Protein AF-A0A2A9NI41-F1 (afdb_monomer_lite)

Foldseek 3Di:
DVVCQVCVVVLVVVVVVDAALFDPSLLVLLVCLPPPNVLVVCPDPVNLCVLVSNLVRLLPDDPPPVPDDLVSLLSSLSSSLSSCVSNNPVSDDPVSLVSSLVSLVSQLVVCPPPRPSSVVSSCSSNVCSVPPD

Radius of gyration: 14.12 Å; chains: 1; bounding box: 33×28×36 Å

Organism: NCBI:txid703135

Structure (mmCIF, N/CA/C/O backbone):
data_AF-A0A2A9NI41-F1
#
_entry.id   AF-A0A2A9NI41-F1
#
loop_
_atom_site.group_PDB
_atom_site.id
_atom_site.type_symbol
_atom_site.label_atom_id
_atom_site.label_alt_id
_atom_site.label_comp_id
_atom_site.label_asym_id
_atom_site.label_entity_id
_atom_site.label_seq_id
_atom_site.pdbx_PDB_ins_code
_atom_site.Cartn_x
_atom_site.Cartn_y
_atom_site.Cartn_z
_atom_site.occupancy
_atom_site.B_iso_or_equiv
_atom_site.auth_seq_id
_atom_site.auth_comp_id
_atom_site.auth_asym_id
_atom_site.auth_atom_id
_atom_site.pdbx_PDB_model_num
ATOM 1 N N . SER A 1 1 ? -13.517 -10.320 13.365 1.00 59.16 1 SER A N 1
ATOM 2 C CA . SER A 1 1 ? -13.112 -11.131 14.530 1.00 59.16 1 SER A CA 1
ATOM 3 C C . SER A 1 1 ? -12.851 -10.211 15.715 1.00 59.16 1 SER A C 1
ATOM 5 O O . SER A 1 1 ? -12.444 -9.072 15.514 1.00 59.16 1 SER A O 1
ATOM 7 N N . GLU A 1 2 ? -13.087 -10.678 16.939 1.00 70.62 2 GLU A N 1
ATOM 8 C CA . GLU A 1 2 ? -12.806 -9.932 18.181 1.00 70.62 2 GLU A CA 1
ATOM 9 C C . GLU A 1 2 ? -11.317 -9.554 18.315 1.00 70.62 2 GLU A C 1
ATOM 11 O O . GLU A 1 2 ? -10.972 -8.484 18.808 1.00 70.62 2 GLU A O 1
ATOM 16 N N . PHE A 1 3 ? -10.434 -10.388 17.755 1.00 70.88 3 PHE A N 1
ATOM 17 C CA . PHE A 1 3 ? -8.999 -10.132 17.644 1.00 70.88 3 PHE A CA 1
ATOM 18 C C . PHE A 1 3 ? -8.684 -8.832 16.886 1.00 70.88 3 PHE A C 1
ATOM 20 O O . PHE A 1 3 ? -7.957 -7.986 17.398 1.00 70.88 3 PHE A O 1
ATOM 27 N N . ALA A 1 4 ? -9.277 -8.620 15.704 1.00 71.94 4 ALA A N 1
ATOM 28 C CA . ALA A 1 4 ? -9.065 -7.386 14.946 1.00 71.94 4 ALA A CA 1
ATOM 29 C C . ALA A 1 4 ? -9.511 -6.160 15.757 1.00 71.94 4 ALA A C 1
ATOM 31 O O . ALA A 1 4 ? -8.777 -5.187 15.846 1.00 71.94 4 ALA A O 1
ATOM 32 N N . ALA A 1 5 ? -10.65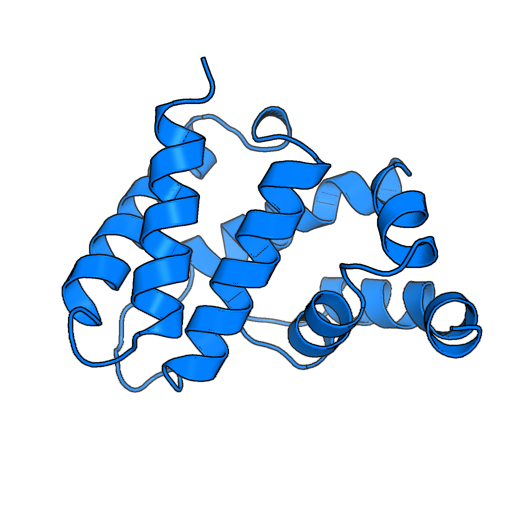9 -6.230 16.435 1.00 74.38 5 ALA A N 1
ATOM 33 C CA . ALA A 1 5 ? -11.145 -5.127 17.265 1.00 74.38 5 ALA A CA 1
ATOM 34 C C . ALA A 1 5 ? -10.200 -4.789 18.433 1.00 74.38 5 ALA A C 1
ATOM 36 O O . ALA A 1 5 ? -9.985 -3.616 18.730 1.00 74.38 5 ALA A O 1
ATOM 37 N N . LYS A 1 6 ? -9.620 -5.809 19.080 1.00 85.31 6 LYS A N 1
ATOM 38 C CA . LYS A 1 6 ? -8.746 -5.641 20.249 1.00 85.31 6 LYS A CA 1
ATOM 39 C C . LYS A 1 6 ? -7.360 -5.100 19.893 1.00 85.31 6 LYS A C 1
ATOM 41 O O . LYS A 1 6 ? -6.824 -4.279 20.633 1.00 85.31 6 LYS A O 1
ATOM 46 N N . TYR A 1 7 ? -6.784 -5.564 18.786 1.00 88.19 7 TYR A N 1
ATOM 47 C CA . TYR A 1 7 ? -5.387 -5.283 18.435 1.00 88.19 7 TYR A CA 1
ATOM 48 C C . TYR A 1 7 ? -5.220 -4.201 17.361 1.00 88.19 7 TYR A C 1
ATOM 50 O O . TYR A 1 7 ? -4.114 -3.693 17.196 1.00 88.19 7 TYR A O 1
ATOM 58 N N . LEU A 1 8 ? -6.288 -3.791 16.664 1.00 89.75 8 LEU A N 1
ATOM 59 C CA . LEU A 1 8 ? -6.205 -2.788 15.595 1.00 89.75 8 LEU A CA 1
ATOM 60 C C . LEU A 1 8 ? -5.555 -1.462 16.032 1.00 89.75 8 LEU A C 1
ATOM 62 O O . LEU A 1 8 ? -4.668 -1.009 15.315 1.00 89.75 8 LEU A O 1
ATOM 66 N N . PRO A 1 9 ? -5.879 -0.855 17.194 1.00 89.12 9 PRO A N 1
ATOM 67 C CA . PRO A 1 9 ? -5.223 0.391 17.603 1.00 89.12 9 PRO A CA 1
ATOM 68 C C . PRO A 1 9 ? -3.706 0.241 17.788 1.00 89.12 9 PRO A C 1
ATOM 70 O O . PRO A 1 9 ? -2.930 1.095 17.366 1.00 89.12 9 PRO A O 1
ATOM 73 N N . GLN A 1 10 ? -3.273 -0.872 18.386 1.00 91.56 10 GLN A N 1
ATOM 74 C CA . GLN A 1 10 ? -1.854 -1.175 18.604 1.00 91.56 10 GLN A CA 1
ATOM 75 C C . GLN A 1 10 ? -1.144 -1.422 17.274 1.00 91.56 10 GLN A C 1
ATOM 77 O O . GLN A 1 10 ? -0.031 -0.943 17.064 1.00 91.56 10 GLN A O 1
ATOM 82 N N . LEU A 1 11 ? -1.818 -2.124 16.366 1.00 92.19 11 LEU A N 1
ATOM 83 C CA . LEU A 1 11 ? -1.308 -2.427 15.042 1.00 92.19 11 LEU A CA 1
ATOM 84 C C . LEU A 1 11 ? -1.162 -1.170 14.179 1.00 92.19 11 LEU A C 1
ATOM 86 O O . LEU A 1 11 ? -0.156 -1.016 13.493 1.00 92.19 11 LEU A O 1
ATOM 90 N N . VAL A 1 12 ? -2.121 -0.246 14.247 1.00 93.00 12 VAL A N 1
ATOM 91 C CA . VAL A 1 12 ? -2.025 1.045 13.556 1.00 93.00 12 VAL A CA 1
ATOM 92 C C . VAL A 1 12 ? -0.889 1.883 14.133 1.00 93.00 12 VAL A C 1
ATOM 94 O O . VAL A 1 12 ? -0.082 2.412 13.374 1.00 93.00 12 VAL A O 1
ATOM 97 N N . ASN A 1 13 ? -0.745 1.942 15.459 1.00 93.12 13 ASN A N 1
ATOM 98 C CA . ASN A 1 13 ? 0.394 2.623 16.075 1.00 93.12 13 ASN A CA 1
ATOM 99 C C . ASN A 1 13 ? 1.735 2.024 15.616 1.00 93.12 13 ASN A C 1
ATOM 101 O O . ASN A 1 13 ? 2.656 2.752 15.253 1.00 93.12 13 ASN A O 1
ATOM 105 N N . GLN A 1 14 ? 1.829 0.694 15.550 1.00 94.38 14 GLN A N 1
ATOM 106 C CA . GLN A 1 14 ? 3.008 0.016 15.015 1.00 94.38 14 GLN A CA 1
ATOM 107 C C . GLN A 1 14 ? 3.226 0.336 13.531 1.00 94.38 14 GLN A C 1
ATOM 109 O O . GLN A 1 14 ? 4.361 0.513 13.093 1.00 94.38 14 GLN A O 1
ATOM 114 N N . PHE A 1 15 ? 2.158 0.449 12.744 1.00 95.19 15 PHE A N 1
ATOM 115 C CA . PHE A 1 15 ? 2.257 0.865 11.351 1.00 95.19 15 PHE A CA 1
ATOM 116 C C . PHE A 1 15 ? 2.780 2.297 11.219 1.00 95.19 15 PHE A C 1
ATOM 118 O O . PHE A 1 15 ? 3.605 2.538 10.341 1.00 95.19 15 PHE A O 1
ATOM 125 N N . HIS A 1 16 ? 2.381 3.231 12.087 1.00 94.06 16 HIS A N 1
ATOM 126 C CA . HIS A 1 16 ? 2.912 4.599 12.095 1.00 94.06 16 HIS A CA 1
ATOM 127 C C . HIS A 1 16 ? 4.418 4.645 12.361 1.00 94.06 16 HIS A C 1
ATOM 129 O O . HIS A 1 16 ? 5.120 5.419 11.716 1.00 94.06 16 HIS A O 1
ATOM 135 N N . THR A 1 17 ? 4.919 3.799 13.261 1.00 94.00 17 THR A N 1
ATOM 136 C CA . THR A 1 17 ? 6.338 3.777 13.647 1.00 94.00 17 THR A CA 1
ATOM 137 C C . THR A 1 17 ? 7.208 2.863 12.785 1.00 94.00 17 THR A C 1
ATOM 139 O O . THR A 1 17 ? 8.428 2.910 12.897 1.00 94.00 17 THR A O 1
ATOM 142 N N . SER A 1 18 ? 6.607 2.038 11.923 1.00 94.06 18 SER A N 1
ATOM 143 C CA . SER A 1 18 ? 7.343 1.156 11.010 1.00 94.06 18 SER A CA 1
ATOM 144 C C . SER A 1 18 ? 8.007 1.930 9.864 1.00 94.06 18 SER A C 1
ATOM 146 O O . SER A 1 18 ? 7.588 3.026 9.496 1.00 94.06 18 SER A O 1
ATOM 148 N N . GLU A 1 19 ? 9.018 1.335 9.240 1.00 91.25 19 GLU A N 1
ATOM 149 C CA . GLU A 1 19 ? 9.675 1.890 8.054 1.00 91.25 19 GLU A CA 1
ATOM 150 C C . GLU A 1 19 ? 9.371 1.060 6.806 1.00 91.25 19 GLU A C 1
ATOM 152 O O . GLU A 1 19 ? 8.993 -0.109 6.890 1.00 91.25 19 GLU A O 1
ATOM 157 N N . GLY A 1 20 ? 9.544 1.684 5.639 1.00 91.50 20 GLY A N 1
ATOM 158 C CA . GLY A 1 20 ? 9.402 1.029 4.342 1.00 91.50 20 GLY A CA 1
ATOM 159 C C . GLY A 1 20 ? 7.960 0.668 3.949 1.00 91.50 20 GLY A C 1
ATOM 160 O O . GLY A 1 20 ? 7.054 0.616 4.787 1.00 91.50 20 GLY A O 1
ATOM 161 N N . PRO A 1 21 ? 7.720 0.424 2.648 1.00 92.50 21 PRO A N 1
ATOM 162 C CA . PRO A 1 21 ? 6.392 0.071 2.139 1.00 92.50 21 PRO A CA 1
ATOM 163 C C . PRO A 1 21 ? 5.957 -1.339 2.555 1.00 92.50 21 PRO A C 1
ATOM 165 O O . PRO A 1 21 ? 4.761 -1.620 2.621 1.00 92.50 21 PRO A O 1
ATOM 168 N N . VAL A 1 22 ? 6.925 -2.208 2.851 1.00 93.69 22 VAL A N 1
ATOM 169 C CA . VAL A 1 22 ? 6.734 -3.587 3.296 1.00 93.69 22 VAL A CA 1
ATOM 170 C C . VAL A 1 22 ? 7.177 -3.686 4.749 1.00 93.69 22 VAL A C 1
ATOM 172 O O . VAL A 1 22 ? 8.356 -3.538 5.053 1.00 93.69 22 VAL A O 1
ATOM 175 N N . ASN A 1 23 ? 6.231 -3.938 5.650 1.00 93.75 23 ASN A N 1
ATOM 176 C CA . ASN A 1 23 ? 6.505 -4.176 7.064 1.00 93.75 23 ASN A CA 1
ATOM 177 C C . ASN A 1 23 ? 5.412 -5.057 7.684 1.00 93.75 23 ASN A C 1
ATOM 179 O O . ASN A 1 23 ? 4.309 -5.176 7.150 1.00 93.75 23 ASN A O 1
ATOM 183 N N . THR A 1 24 ? 5.703 -5.660 8.837 1.00 93.31 24 THR A N 1
ATOM 184 C CA . THR A 1 24 ? 4.789 -6.597 9.509 1.00 93.31 24 THR A CA 1
ATOM 185 C C . THR A 1 24 ? 3.433 -5.974 9.832 1.00 93.31 24 THR A C 1
ATOM 187 O O . THR A 1 24 ? 2.403 -6.634 9.689 1.00 93.31 24 THR A O 1
ATOM 190 N N . ALA A 1 25 ? 3.413 -4.705 10.249 1.00 94.38 25 ALA A N 1
ATOM 191 C CA . ALA A 1 25 ? 2.170 -4.031 10.596 1.00 94.38 25 ALA A CA 1
ATOM 192 C C . ALA A 1 25 ? 1.279 -3.837 9.362 1.00 94.38 25 ALA A C 1
ATOM 194 O O . ALA A 1 25 ? 0.091 -4.141 9.413 1.00 94.38 25 ALA A O 1
ATOM 195 N N . MET A 1 26 ? 1.871 -3.429 8.236 1.00 95.12 26 MET A N 1
ATOM 196 C CA . MET A 1 26 ? 1.212 -3.344 6.933 1.00 95.12 26 MET A CA 1
ATOM 197 C C . MET A 1 26 ? 0.602 -4.689 6.534 1.00 95.12 26 MET A C 1
ATOM 199 O O . MET A 1 26 ? -0.588 -4.749 6.237 1.00 95.12 26 MET A O 1
ATOM 203 N N . THR A 1 27 ? 1.374 -5.778 6.597 1.00 93.50 27 THR A N 1
ATOM 204 C CA . THR A 1 27 ? 0.897 -7.117 6.214 1.00 93.50 27 THR A CA 1
ATOM 205 C C . THR A 1 27 ? -0.309 -7.549 7.045 1.00 93.50 27 THR A C 1
ATOM 207 O O . THR A 1 27 ? -1.298 -8.050 6.511 1.00 93.50 27 THR A O 1
ATOM 210 N N . LEU A 1 28 ? -0.259 -7.327 8.359 1.00 93.31 28 LEU A N 1
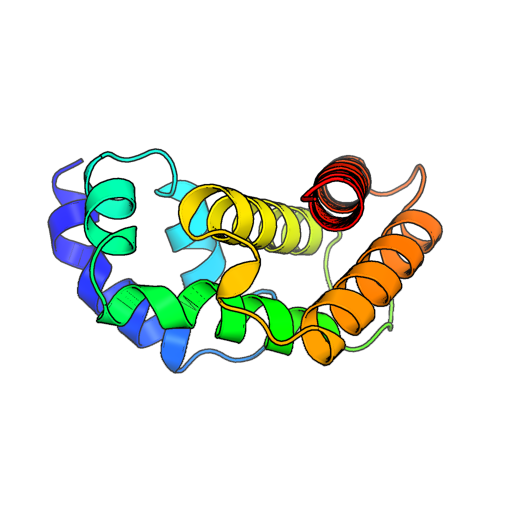ATOM 211 C CA . LEU A 1 28 ? -1.367 -7.662 9.250 1.00 93.31 28 LEU A CA 1
ATOM 212 C C . LEU A 1 28 ? -2.590 -6.768 9.014 1.00 93.31 28 LEU A C 1
ATOM 214 O O . LEU A 1 28 ? -3.705 -7.283 9.041 1.00 93.31 28 LEU A O 1
ATOM 218 N N . LEU A 1 29 ? -2.402 -5.469 8.752 1.00 94.31 29 LEU A N 1
ATOM 219 C CA . LEU A 1 29 ? -3.498 -4.557 8.401 1.00 94.31 29 LEU A CA 1
ATOM 220 C C . LEU A 1 29 ? -4.151 -4.965 7.078 1.00 94.31 29 LEU A C 1
ATOM 222 O O . LEU A 1 29 ? -5.376 -4.983 6.985 1.00 94.31 29 LEU A O 1
ATOM 226 N N . ASN A 1 30 ? -3.353 -5.360 6.085 1.00 94.56 30 ASN A N 1
ATOM 227 C CA . ASN A 1 30 ? -3.850 -5.857 4.807 1.00 94.56 30 ASN A CA 1
ATOM 228 C C . ASN A 1 30 ? -4.712 -7.116 4.985 1.00 94.56 30 ASN A C 1
ATOM 230 O O . ASN A 1 30 ? -5.802 -7.200 4.421 1.00 94.56 30 ASN A O 1
ATOM 234 N N . ASN A 1 31 ? -4.284 -8.048 5.842 1.00 92.31 31 ASN A N 1
ATOM 235 C CA . ASN A 1 31 ? -5.017 -9.287 6.127 1.00 92.31 31 ASN A CA 1
ATOM 236 C C . ASN A 1 31 ? -6.360 -9.079 6.837 1.00 92.31 31 ASN A C 1
ATOM 238 O O . ASN A 1 31 ? -7.203 -9.968 6.796 1.00 92.31 31 ASN A O 1
ATOM 242 N N . ILE A 1 32 ? -6.551 -7.949 7.520 1.00 92.25 32 ILE A N 1
ATOM 243 C CA . ILE A 1 32 ? -7.813 -7.622 8.201 1.00 92.25 32 ILE A CA 1
ATOM 244 C C . ILE A 1 32 ? -8.600 -6.528 7.476 1.00 92.25 32 ILE A C 1
ATOM 246 O O . ILE A 1 32 ? -9.572 -6.007 8.035 1.00 92.25 32 ILE A O 1
ATOM 250 N N . SER A 1 33 ? -8.175 -6.156 6.266 1.00 91.69 33 SER A N 1
ATOM 251 C CA . SER A 1 33 ? -8.706 -4.995 5.550 1.00 91.69 33 SER A CA 1
ATOM 252 C C . SER A 1 33 ? -10.160 -5.159 5.092 1.00 91.69 33 SER A C 1
ATOM 254 O O . SER A 1 33 ? -10.874 -4.174 4.911 1.00 91.69 33 SER A O 1
ATOM 256 N N . ASP A 1 34 ? -10.630 -6.399 4.994 1.00 89.94 34 ASP A N 1
ATOM 257 C CA . ASP A 1 34 ? -12.006 -6.787 4.680 1.00 89.94 34 ASP A CA 1
ATOM 258 C C . ASP A 1 34 ? -12.923 -6.843 5.917 1.00 89.94 34 ASP A C 1
ATOM 260 O O . ASP A 1 34 ? -14.143 -6.990 5.806 1.00 89.94 34 ASP A O 1
ATOM 264 N N . THR A 1 35 ? -12.364 -6.715 7.123 1.00 91.31 35 THR A N 1
ATOM 265 C CA . THR A 1 35 ? -13.147 -6.822 8.353 1.00 91.31 35 THR A CA 1
ATOM 266 C C . THR A 1 35 ? -13.955 -5.554 8.613 1.00 91.31 35 THR A C 1
ATOM 268 O O . THR A 1 35 ? -13.482 -4.426 8.463 1.00 91.31 35 THR A O 1
ATOM 271 N N . SER A 1 36 ? -15.168 -5.717 9.149 1.00 89.88 36 SER A N 1
ATOM 272 C CA . SER A 1 36 ? -16.031 -4.588 9.522 1.00 89.88 36 SER A CA 1
ATOM 273 C C . SER A 1 36 ? -15.377 -3.609 10.505 1.00 89.88 36 SER A C 1
ATOM 275 O O . SER A 1 36 ? -15.742 -2.439 10.537 1.00 89.88 36 SER A O 1
ATOM 277 N N . TYR A 1 37 ? -14.438 -4.075 11.335 1.00 88.75 37 TYR A N 1
ATOM 278 C CA . TYR A 1 37 ? -13.723 -3.224 12.287 1.00 88.75 37 TYR A CA 1
ATOM 279 C C . TYR A 1 37 ? -12.709 -2.320 11.597 1.00 88.75 37 TYR A C 1
ATOM 281 O O . TYR A 1 37 ? -12.688 -1.127 11.884 1.00 88.75 37 TYR A O 1
ATOM 289 N N . PHE A 1 38 ? -11.929 -2.860 10.662 1.00 91.06 38 PHE A N 1
ATOM 290 C CA . PHE A 1 38 ? -10.999 -2.059 9.875 1.00 91.06 38 PHE A CA 1
ATOM 291 C C . PHE A 1 38 ? -11.742 -1.028 9.016 1.00 91.06 38 PHE A C 1
ATOM 293 O O . PHE A 1 38 ? -11.410 0.154 9.051 1.00 91.06 38 PHE A O 1
ATOM 300 N N . LEU A 1 39 ? -12.831 -1.438 8.353 1.00 91.12 39 LEU A N 1
ATOM 301 C CA . LEU A 1 39 ? -13.676 -0.528 7.571 1.00 91.12 39 LEU A CA 1
ATOM 302 C C . LEU A 1 39 ? -14.279 0.602 8.419 1.00 91.12 39 LEU A C 1
ATOM 304 O O . LEU A 1 39 ? -14.378 1.737 7.960 1.00 91.12 39 LEU A O 1
ATOM 308 N N . ARG A 1 40 ? -14.689 0.310 9.660 1.00 90.31 40 ARG A N 1
ATOM 309 C CA . ARG A 1 40 ? -15.164 1.339 10.600 1.00 90.31 40 ARG A CA 1
ATOM 310 C C . ARG A 1 40 ? -14.035 2.264 11.036 1.00 90.31 40 ARG A C 1
ATOM 312 O O . ARG A 1 40 ? -14.251 3.468 11.089 1.00 90.31 40 ARG A O 1
ATOM 319 N N . TYR A 1 41 ? -12.858 1.713 11.326 1.00 90.31 41 TYR A N 1
ATOM 320 C CA . TYR A 1 41 ? -11.692 2.492 11.731 1.00 90.31 41 TYR A CA 1
ATOM 321 C C . TYR A 1 41 ? -11.244 3.464 10.637 1.00 90.31 41 TYR A C 1
ATOM 323 O O . TYR A 1 41 ? -10.996 4.623 10.939 1.00 90.31 41 TYR A O 1
ATOM 331 N N . LEU A 1 42 ? -11.227 3.046 9.367 1.00 90.19 42 LEU A N 1
ATOM 332 C CA . LEU A 1 42 ? -10.817 3.907 8.248 1.00 90.19 42 LEU A CA 1
ATOM 333 C C . LEU A 1 42 ? -11.688 5.151 8.040 1.00 90.19 42 LEU A C 1
ATOM 335 O O . LEU A 1 42 ? -11.249 6.091 7.381 1.00 90.19 42 LEU A O 1
ATOM 339 N N . ARG A 1 43 ? -12.902 5.164 8.600 1.00 87.56 43 ARG A N 1
ATOM 340 C CA . ARG A 1 43 ? -13.806 6.323 8.583 1.00 87.56 43 ARG A CA 1
ATOM 341 C C . ARG A 1 43 ? -13.508 7.329 9.693 1.00 87.56 43 ARG A C 1
ATOM 343 O O . ARG A 1 43 ? -14.111 8.398 9.706 1.00 87.56 43 ARG A O 1
ATOM 350 N N . LEU A 1 44 ? -12.639 6.980 10.638 1.00 88.38 44 LEU A N 1
ATOM 351 C CA . LEU A 1 44 ? -12.227 7.879 11.704 1.00 88.38 44 LEU A CA 1
ATOM 352 C C . LEU A 1 44 ? -11.148 8.848 11.189 1.00 88.38 44 LEU A C 1
ATOM 354 O O . LEU A 1 44 ? -10.322 8.449 10.361 1.00 88.38 44 LEU A O 1
ATOM 358 N N . PRO A 1 45 ? -11.117 10.105 11.670 1.00 84.31 45 PRO A N 1
ATOM 359 C CA . PRO A 1 45 ? -10.137 11.099 11.231 1.00 84.31 45 PRO A CA 1
ATOM 360 C C . PRO A 1 45 ? -8.682 10.643 11.387 1.00 84.31 45 PRO A C 1
ATOM 362 O O . PRO A 1 45 ? -7.849 10.910 10.524 1.00 84.31 45 PRO A O 1
ATOM 365 N N . GLU A 1 46 ? -8.371 9.901 12.450 1.00 81.94 46 GLU A N 1
ATOM 366 C CA . GLU A 1 46 ? -7.015 9.425 12.743 1.00 81.94 46 GLU A CA 1
ATOM 367 C C . GLU A 1 46 ? -6.500 8.476 11.653 1.00 81.94 46 GLU A C 1
ATOM 369 O O . GLU A 1 46 ? -5.306 8.444 11.345 1.00 81.94 46 GLU A O 1
ATOM 374 N N . ALA A 1 47 ? -7.413 7.740 11.019 1.00 85.94 47 ALA A N 1
ATOM 375 C CA . ALA A 1 47 ? -7.084 6.772 9.993 1.00 85.94 47 ALA A CA 1
ATOM 376 C C . ALA A 1 47 ? -6.813 7.411 8.625 1.00 85.94 47 ALA A C 1
ATOM 378 O O . ALA A 1 47 ? -6.184 6.767 7.787 1.00 85.94 47 ALA A O 1
ATOM 379 N N . GLN A 1 48 ? -7.235 8.659 8.375 1.00 81.88 48 GLN A N 1
ATOM 380 C CA . GLN A 1 48 ? -7.055 9.344 7.078 1.00 81.88 48 GLN A CA 1
ATOM 381 C C . GLN A 1 48 ? -5.582 9.518 6.686 1.00 81.88 48 GLN A C 1
ATOM 383 O O . GLN A 1 48 ? -5.247 9.703 5.520 1.00 81.88 48 GLN A O 1
ATOM 388 N N . THR A 1 49 ? -4.675 9.419 7.656 1.00 87.69 49 THR A N 1
ATOM 389 C CA . THR A 1 49 ? -3.233 9.519 7.420 1.00 87.69 49 THR A CA 1
ATOM 390 C C . THR A 1 49 ? -2.617 8.232 6.862 1.00 87.69 49 THR A C 1
ATOM 392 O O . THR A 1 49 ? -1.509 8.278 6.325 1.00 87.69 49 THR A O 1
ATOM 395 N N . LEU A 1 50 ? -3.310 7.089 6.943 1.00 92.31 50 LEU A N 1
ATOM 396 C CA . LEU A 1 50 ? -2.758 5.787 6.556 1.00 92.31 50 LEU A CA 1
ATOM 397 C C . LEU A 1 50 ? -2.422 5.708 5.066 1.00 92.31 50 LEU A C 1
ATOM 399 O O . LEU A 1 50 ? -1.328 5.248 4.723 1.00 92.31 50 LEU A O 1
ATOM 403 N N . VAL A 1 51 ? -3.316 6.188 4.192 1.00 93.00 51 VAL A N 1
ATOM 404 C CA . VAL A 1 51 ? -3.071 6.224 2.741 1.00 93.00 51 VAL A CA 1
ATOM 405 C C . VAL A 1 51 ? -1.833 7.054 2.409 1.00 93.00 51 VAL A C 1
ATOM 407 O O . VAL A 1 51 ? -0.966 6.585 1.677 1.00 93.00 51 VAL A O 1
ATOM 410 N N . ASN A 1 52 ? -1.674 8.221 3.038 1.00 91.12 52 ASN A N 1
ATOM 411 C CA . ASN A 1 52 ? -0.535 9.110 2.803 1.00 91.12 52 ASN A CA 1
ATOM 412 C C . ASN A 1 52 ? 0.784 8.489 3.257 1.00 91.12 52 ASN A C 1
ATOM 414 O O . ASN A 1 52 ? 1.794 8.576 2.558 1.00 91.12 52 ASN A O 1
ATOM 418 N N . IL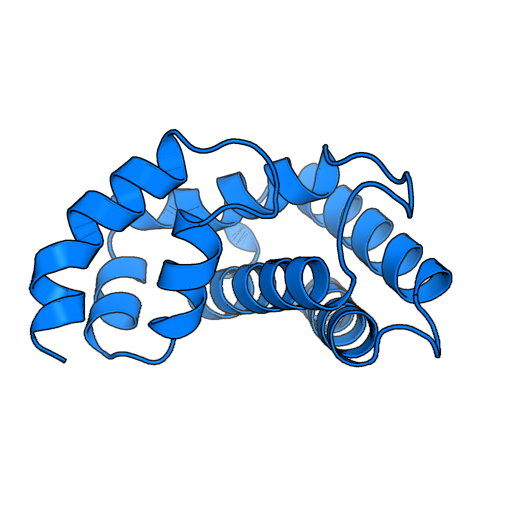E A 1 53 ? 0.778 7.825 4.414 1.00 93.56 53 ILE A N 1
ATOM 419 C CA . ILE A 1 53 ? 1.956 7.132 4.940 1.00 93.56 53 ILE A CA 1
ATOM 420 C C . ILE A 1 53 ? 2.374 6.005 3.992 1.00 93.56 53 ILE A C 1
ATOM 422 O O . ILE A 1 53 ? 3.549 5.920 3.624 1.00 93.56 53 ILE A O 1
ATOM 426 N N . GLN A 1 54 ? 1.431 5.158 3.571 1.00 95.00 54 GLN A N 1
ATOM 427 C CA . GLN A 1 54 ? 1.734 4.035 2.684 1.00 95.00 54 GLN A CA 1
ATOM 428 C C . GLN A 1 54 ? 2.153 4.504 1.284 1.00 95.00 54 GLN A C 1
ATOM 430 O O . GLN A 1 54 ? 3.127 3.981 0.735 1.00 95.00 54 GLN A O 1
ATOM 435 N N . ALA A 1 55 ? 1.479 5.513 0.726 1.00 94.25 55 ALA A N 1
ATOM 436 C CA . ALA A 1 55 ? 1.821 6.106 -0.564 1.00 94.25 55 ALA A CA 1
ATOM 437 C C . ALA A 1 55 ? 3.239 6.684 -0.541 1.00 94.25 55 ALA A C 1
ATOM 439 O O . ALA A 1 55 ? 4.070 6.324 -1.374 1.00 94.25 55 ALA A O 1
ATOM 440 N N . ARG A 1 56 ? 3.564 7.497 0.472 1.00 93.00 56 ARG A N 1
ATOM 441 C CA . ARG A 1 56 ? 4.893 8.102 0.618 1.00 93.00 56 ARG A CA 1
ATOM 442 C C . ARG A 1 56 ? 5.988 7.052 0.781 1.00 93.00 56 ARG A C 1
ATOM 444 O O . ARG A 1 56 ? 7.021 7.149 0.128 1.00 93.00 56 ARG A O 1
ATOM 451 N N . ARG A 1 57 ? 5.766 6.027 1.611 1.00 93.94 57 ARG A N 1
ATOM 452 C CA . ARG A 1 57 ? 6.706 4.900 1.766 1.00 93.94 57 ARG A CA 1
ATOM 453 C C . ARG A 1 57 ? 6.935 4.156 0.453 1.00 93.94 57 ARG A C 1
ATOM 455 O O . ARG A 1 57 ? 8.057 3.738 0.191 1.00 93.94 57 ARG A O 1
ATOM 462 N N . THR A 1 58 ? 5.891 4.016 -0.358 1.00 93.69 58 THR A N 1
ATOM 463 C CA . THR A 1 58 ? 5.958 3.367 -1.674 1.00 93.69 58 THR A CA 1
ATOM 464 C C . THR A 1 58 ? 6.726 4.217 -2.681 1.00 93.69 58 THR A C 1
ATOM 466 O O . THR A 1 58 ? 7.593 3.707 -3.377 1.00 93.69 58 THR A O 1
ATOM 469 N N . VAL A 1 59 ? 6.475 5.525 -2.736 1.00 93.75 59 VAL A N 1
ATOM 470 C CA . VAL A 1 59 ? 7.201 6.436 -3.636 1.00 93.75 59 VAL A CA 1
ATOM 471 C C . VAL A 1 59 ? 8.689 6.499 -3.281 1.00 93.75 59 VAL A C 1
ATOM 473 O O . VAL A 1 59 ? 9.537 6.437 -4.170 1.00 93.75 59 VAL A O 1
ATOM 476 N N . LEU A 1 60 ? 9.009 6.582 -1.985 1.00 91.75 60 LEU A N 1
ATOM 477 C CA . LEU A 1 60 ? 10.383 6.704 -1.487 1.00 91.75 60 LEU A CA 1
ATOM 478 C C . LEU A 1 60 ? 11.162 5.383 -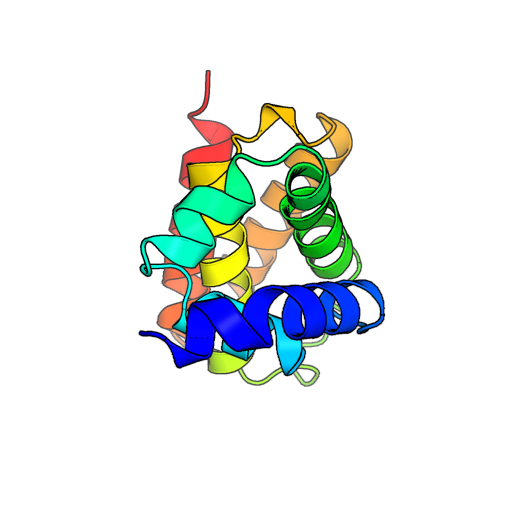1.462 1.00 91.75 60 LEU A C 1
ATOM 480 O O . LEU A 1 60 ? 12.352 5.394 -1.144 1.00 91.75 60 LEU A O 1
ATOM 484 N N . SER A 1 61 ? 10.531 4.243 -1.745 1.00 90.00 61 SER A N 1
ATOM 485 C CA . SER A 1 61 ? 11.237 2.968 -1.708 1.00 90.00 61 SER A CA 1
ATOM 486 C C . SER A 1 61 ? 12.256 2.869 -2.838 1.00 90.00 61 SER A C 1
ATOM 488 O O . SER A 1 61 ? 12.031 3.356 -3.945 1.00 90.00 61 SER A O 1
ATOM 490 N N . SER A 1 62 ? 13.362 2.177 -2.578 1.00 85.38 62 SER A N 1
ATOM 491 C CA . SER A 1 62 ? 14.347 1.858 -3.612 1.00 85.38 62 SER A CA 1
ATOM 492 C C . SER A 1 62 ? 13.700 1.102 -4.778 1.00 85.38 62 SER A C 1
ATOM 494 O O . SER A 1 62 ? 12.822 0.268 -4.562 1.00 85.38 62 SER A O 1
ATOM 496 N N . ASP A 1 63 ? 14.155 1.383 -6.000 1.00 80.19 63 ASP A N 1
ATOM 497 C CA . ASP A 1 63 ? 13.811 0.615 -7.207 1.00 80.19 63 ASP A CA 1
ATOM 498 C C . ASP A 1 63 ? 14.690 -0.630 -7.389 1.00 80.19 63 ASP A C 1
ATOM 500 O O . ASP A 1 63 ? 14.568 -1.350 -8.377 1.00 80.19 63 ASP A O 1
ATOM 504 N N . SER A 1 64 ? 15.594 -0.901 -6.443 1.00 74.38 64 SER A N 1
ATOM 505 C CA . SER A 1 64 ? 16.432 -2.094 -6.492 1.00 74.38 64 SER A CA 1
ATOM 506 C C . SER A 1 64 ? 15.578 -3.355 -6.348 1.00 74.38 64 SER A C 1
ATOM 508 O O . SER A 1 64 ? 14.995 -3.618 -5.294 1.00 74.38 64 SER A O 1
ATOM 510 N N . VAL A 1 65 ? 15.550 -4.145 -7.422 1.00 61.12 65 VAL A N 1
ATOM 511 C CA . VAL A 1 65 ? 14.746 -5.366 -7.584 1.00 61.12 65 VAL A CA 1
ATOM 512 C C . VAL A 1 65 ? 15.058 -6.420 -6.514 1.00 61.12 65 VAL A C 1
ATOM 514 O O . VAL A 1 65 ? 14.177 -7.198 -6.156 1.00 61.12 65 VAL A O 1
ATOM 517 N N . ASP A 1 66 ? 16.266 -6.394 -5.946 1.00 66.38 66 ASP A N 1
ATOM 518 C CA . ASP A 1 66 ? 16.712 -7.315 -4.892 1.00 66.38 66 ASP A CA 1
ATOM 519 C C . ASP A 1 66 ? 16.211 -6.926 -3.491 1.00 66.38 66 ASP A C 1
ATOM 521 O O . ASP A 1 66 ? 16.379 -7.679 -2.532 1.00 66.38 66 ASP A O 1
ATOM 525 N N . SER A 1 67 ? 15.611 -5.741 -3.343 1.00 70.62 67 SER A N 1
ATOM 526 C CA . SER A 1 67 ? 15.241 -5.211 -2.024 1.00 70.62 67 SER A CA 1
ATOM 527 C C . SER A 1 67 ? 13.977 -5.850 -1.451 1.00 70.62 67 SER A C 1
ATOM 529 O O . SER A 1 67 ? 13.772 -5.802 -0.240 1.00 70.62 67 SER A O 1
ATOM 531 N N . PHE A 1 68 ? 13.127 -6.443 -2.296 1.00 73.44 68 PHE A N 1
ATOM 532 C CA . PHE A 1 68 ? 11.834 -6.982 -1.880 1.00 73.44 68 PHE A CA 1
ATOM 533 C C . PHE A 1 68 ? 11.513 -8.296 -2.583 1.00 73.44 68 PHE A C 1
ATOM 535 O O . PHE A 1 68 ? 11.759 -8.466 -3.777 1.00 73.44 68 PHE A O 1
ATOM 542 N N . ARG A 1 69 ? 10.864 -9.208 -1.855 1.00 84.69 69 ARG A N 1
ATOM 543 C CA . ARG A 1 69 ? 10.183 -10.339 -2.486 1.00 84.69 69 ARG A CA 1
ATOM 544 C C . ARG A 1 69 ? 8.953 -9.818 -3.226 1.00 84.69 69 ARG A C 1
ATOM 546 O O . ARG A 1 69 ? 8.224 -8.978 -2.701 1.00 84.69 69 ARG A O 1
ATOM 553 N N . TYR A 1 70 ? 8.706 -10.339 -4.425 1.00 84.50 70 TYR A N 1
ATOM 554 C CA . TYR A 1 70 ? 7.646 -9.833 -5.306 1.00 84.50 70 TYR A CA 1
ATOM 555 C C . TYR A 1 70 ? 6.251 -9.928 -4.670 1.00 84.50 70 TYR A C 1
ATOM 557 O O . TYR A 1 70 ? 5.453 -9.004 -4.811 1.00 84.50 70 TYR A O 1
ATOM 565 N N . ASP A 1 71 ? 5.985 -11.000 -3.920 1.00 86.81 71 ASP A N 1
ATOM 566 C CA . ASP A 1 71 ? 4.711 -11.203 -3.217 1.00 86.81 71 ASP A CA 1
ATOM 567 C C . ASP A 1 71 ? 4.492 -10.159 -2.114 1.00 86.81 71 ASP A C 1
ATOM 569 O O . ASP A 1 71 ? 3.406 -9.592 -1.992 1.00 86.81 71 ASP A O 1
ATOM 573 N N . ASP A 1 72 ? 5.540 -9.837 -1.351 1.00 89.94 72 ASP A N 1
ATOM 574 C CA . ASP A 1 72 ? 5.464 -8.851 -0.269 1.00 89.94 72 ASP A CA 1
ATOM 575 C C . ASP A 1 72 ? 5.179 -7.449 -0.826 1.00 89.94 72 ASP A C 1
ATOM 577 O O . ASP A 1 72 ? 4.375 -6.685 -0.283 1.00 89.94 72 ASP A O 1
ATOM 581 N N . LEU A 1 73 ? 5.801 -7.128 -1.960 1.00 90.81 73 LEU A N 1
ATOM 582 C CA . LEU A 1 73 ? 5.567 -5.884 -2.678 1.00 90.81 73 LEU A CA 1
ATOM 583 C C . LEU A 1 73 ? 4.155 -5.825 -3.265 1.00 90.81 73 LEU A C 1
ATOM 585 O O . LEU A 1 73 ? 3.478 -4.798 -3.180 1.00 90.81 73 LEU A O 1
ATOM 589 N N . GLY A 1 74 ? 3.684 -6.944 -3.818 1.00 92.44 74 GLY A N 1
ATOM 590 C CA . GLY A 1 74 ? 2.323 -7.087 -4.319 1.00 92.44 74 GLY A CA 1
ATOM 591 C C . GLY A 1 74 ? 1.276 -6.910 -3.222 1.00 92.44 74 GLY A C 1
ATOM 592 O O . GLY A 1 74 ? 0.254 -6.260 -3.459 1.00 92.44 74 GLY A O 1
ATOM 593 N N . ALA A 1 75 ? 1.550 -7.410 -2.015 1.00 93.31 75 ALA A N 1
ATOM 594 C CA . ALA A 1 75 ? 0.724 -7.186 -0.834 1.00 93.31 75 ALA A CA 1
ATOM 595 C C . ALA A 1 75 ? 0.737 -5.713 -0.395 1.00 93.31 75 ALA A C 1
ATOM 597 O O . ALA A 1 75 ? -0.321 -5.168 -0.084 1.00 93.31 75 ALA A O 1
ATOM 598 N N . ALA A 1 76 ? 1.891 -5.039 -0.438 1.00 94.75 76 ALA A N 1
ATOM 599 C CA . ALA A 1 76 ? 1.987 -3.608 -0.142 1.00 94.75 76 ALA A CA 1
ATOM 600 C C . ALA A 1 76 ? 1.167 -2.751 -1.118 1.00 94.75 76 ALA A C 1
ATOM 602 O O . ALA A 1 76 ? 0.470 -1.827 -0.693 1.00 94.75 76 ALA A O 1
ATOM 603 N N . PHE A 1 77 ? 1.208 -3.076 -2.414 1.00 95.12 77 PHE A N 1
ATOM 604 C CA . PHE A 1 77 ? 0.401 -2.403 -3.435 1.00 95.12 77 PHE A CA 1
ATOM 605 C C . PHE A 1 77 ? -1.087 -2.715 -3.307 1.00 95.12 77 PHE A C 1
ATOM 607 O O . PHE A 1 77 ? -1.913 -1.823 -3.477 1.00 95.12 77 PHE A O 1
ATOM 614 N N . GLN A 1 78 ? -1.441 -3.957 -2.974 1.00 95.19 78 GLN A N 1
ATOM 615 C CA . GLN A 1 78 ? -2.824 -4.326 -2.682 1.00 95.19 78 GLN A CA 1
ATOM 616 C C . GLN A 1 78 ? -3.355 -3.533 -1.485 1.00 95.19 78 GLN A C 1
ATOM 618 O O . GLN A 1 78 ? -4.443 -2.972 -1.566 1.00 95.19 78 GLN A O 1
ATOM 623 N N . PHE A 1 79 ? -2.581 -3.448 -0.402 1.00 95.88 79 PHE A N 1
ATOM 624 C CA . PHE A 1 79 ? -2.962 -2.684 0.779 1.00 95.88 79 PHE A CA 1
ATOM 625 C C . PHE A 1 79 ? -3.136 -1.200 0.460 1.00 95.88 79 PHE A C 1
ATOM 627 O O . PHE A 1 79 ? -4.150 -0.606 0.821 1.00 95.88 79 PHE A O 1
ATOM 634 N N . LEU A 1 80 ? -2.177 -0.613 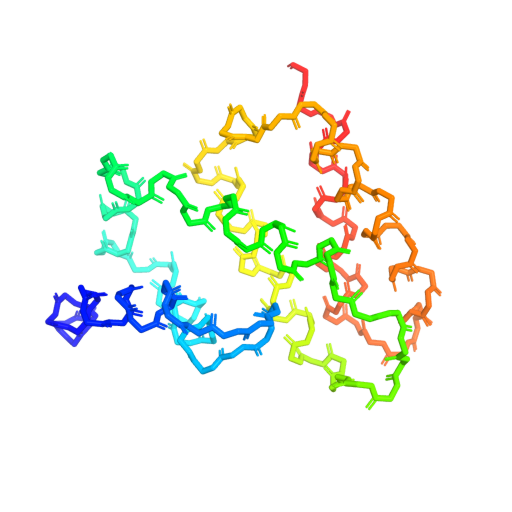-0.264 1.00 95.75 80 LEU A N 1
ATOM 635 C CA . LEU A 1 80 ? -2.262 0.774 -0.709 1.00 95.75 80 LEU A CA 1
ATOM 636 C C . LEU A 1 80 ? -3.509 1.011 -1.563 1.00 95.75 80 LEU A C 1
ATOM 638 O O . LEU A 1 80 ? -4.236 1.968 -1.318 1.00 95.75 80 LEU A O 1
ATOM 642 N N . PHE A 1 81 ? -3.798 0.122 -2.512 1.00 95.44 81 PHE A N 1
ATOM 643 C CA . PHE A 1 81 ? -5.008 0.210 -3.321 1.00 95.44 81 PHE A CA 1
ATOM 644 C C . PHE A 1 81 ? -6.281 0.135 -2.469 1.00 95.44 81 PHE A C 1
ATOM 646 O O . PHE A 1 81 ? -7.189 0.936 -2.670 1.00 95.44 81 PHE A O 1
ATOM 653 N N . THR A 1 82 ? -6.332 -0.747 -1.468 1.00 94.38 82 THR A N 1
ATOM 654 C CA . THR A 1 82 ? -7.452 -0.806 -0.519 1.00 94.38 82 THR A CA 1
ATOM 655 C C . THR A 1 82 ? -7.621 0.507 0.248 1.00 94.38 82 THR A C 1
ATOM 657 O O . THR A 1 82 ? -8.743 0.986 0.394 1.00 94.38 82 THR A O 1
ATOM 660 N N . LEU A 1 83 ? -6.529 1.124 0.712 1.00 94.31 83 LEU A N 1
ATOM 661 C CA . LEU A 1 83 ? -6.587 2.425 1.386 1.00 94.31 83 LEU A CA 1
ATOM 662 C C . LEU A 1 83 ? -7.098 3.525 0.447 1.00 94.31 83 LEU A C 1
ATOM 664 O O . LEU A 1 83 ? -7.992 4.275 0.830 1.00 94.31 83 LEU A O 1
ATOM 668 N N . VAL A 1 84 ? -6.589 3.580 -0.787 1.00 93.56 84 VAL A N 1
ATOM 669 C CA . VAL A 1 84 ? -7.036 4.533 -1.816 1.00 93.56 84 VAL A CA 1
ATOM 670 C C . VAL A 1 84 ? -8.520 4.349 -2.130 1.00 93.56 84 VAL A C 1
ATOM 672 O O . VAL A 1 84 ? -9.247 5.331 -2.189 1.00 93.56 84 VAL A O 1
ATOM 675 N N . LEU A 1 85 ? -8.996 3.112 -2.271 1.00 92.00 85 LEU A N 1
ATOM 676 C CA . LEU A 1 85 ? -10.400 2.826 -2.570 1.00 92.00 85 LEU A CA 1
ATOM 677 C C . LEU A 1 85 ? -11.338 3.242 -1.426 1.00 92.00 85 LEU A C 1
ATOM 679 O O . LEU A 1 85 ? -12.458 3.687 -1.662 1.00 92.00 85 LEU A O 1
ATOM 683 N N . LEU A 1 86 ? -10.904 3.062 -0.178 1.00 90.50 86 LEU A N 1
ATOM 684 C CA . LEU A 1 86 ? -11.745 3.303 0.996 1.00 90.50 86 LEU A CA 1
ATOM 685 C C . LEU A 1 86 ? -11.700 4.750 1.493 1.00 90.50 86 LEU A C 1
ATOM 687 O O . LEU A 1 86 ? -12.678 5.212 2.079 1.00 90.50 86 LEU A O 1
ATOM 691 N N . GLN A 1 87 ? -10.578 5.443 1.298 1.00 88.69 87 GLN A N 1
ATOM 692 C CA . GLN A 1 87 ? -10.376 6.821 1.756 1.00 88.69 87 GLN A CA 1
ATOM 693 C C . GLN A 1 87 ? -10.438 7.835 0.616 1.00 88.69 87 GLN A C 1
ATOM 695 O O . GLN A 1 87 ? -10.660 9.008 0.878 1.00 88.69 87 GLN A O 1
ATOM 700 N N . GLY A 1 88 ? -10.314 7.391 -0.634 1.00 85.12 88 GLY A N 1
ATOM 701 C CA . GLY A 1 88 ? -10.253 8.232 -1.823 1.00 85.12 88 GLY A CA 1
ATOM 702 C C . GLY A 1 88 ? -8.853 8.809 -2.080 1.00 85.12 88 GLY A C 1
ATOM 703 O O . GLY A 1 88 ? -8.025 8.914 -1.170 1.00 85.12 88 GLY A O 1
ATOM 704 N N . PRO A 1 89 ? -8.563 9.231 -3.325 1.00 83.94 89 PRO A N 1
ATOM 705 C CA . PRO A 1 89 ? -7.278 9.833 -3.676 1.00 83.94 89 PRO A CA 1
ATOM 706 C C . PRO A 1 89 ? -7.130 11.266 -3.153 1.00 83.94 89 PRO A C 1
ATOM 708 O O . PRO A 1 89 ? -6.011 11.754 -3.052 1.00 83.94 89 PRO A O 1
ATOM 711 N N . HIS A 1 90 ? -8.233 11.922 -2.779 1.00 82.31 90 HIS A N 1
ATOM 712 C CA . HIS A 1 90 ? -8.262 13.301 -2.279 1.00 82.31 90 HIS A CA 1
ATOM 713 C C . HIS A 1 90 ? -7.493 13.501 -0.962 1.00 82.31 90 HIS A C 1
ATOM 715 O O . HIS A 1 90 ? -7.241 14.634 -0.558 1.00 82.31 90 HIS A O 1
ATOM 721 N N . CYS A 1 91 ? -7.121 12.416 -0.277 1.00 79.88 91 CYS A N 1
ATOM 722 C CA . CYS A 1 91 ? -6.239 12.482 0.882 1.00 79.88 91 CYS A CA 1
ATOM 723 C C . CYS A 1 91 ? -4.778 12.795 0.504 1.00 79.88 91 CYS A C 1
ATOM 725 O O . CYS A 1 91 ? -4.025 13.239 1.372 1.00 79.88 91 CYS A O 1
ATOM 727 N N . MET A 1 92 ? -4.382 12.586 -0.757 1.00 86.31 92 MET A N 1
ATOM 728 C CA . MET A 1 92 ? -3.034 12.828 -1.280 1.00 86.31 92 MET A CA 1
ATOM 729 C C . MET A 1 92 ? -2.955 14.164 -2.026 1.00 86.31 92 MET A C 1
ATOM 731 O O . MET A 1 92 ? -3.943 14.653 -2.568 1.00 86.31 92 MET A O 1
ATOM 735 N N . THR A 1 93 ? -1.757 14.748 -2.100 1.00 89.00 93 THR A N 1
ATOM 736 C CA . THR A 1 93 ? -1.517 15.883 -3.002 1.00 89.00 93 THR A CA 1
ATOM 737 C C . THR A 1 93 ? -1.439 15.401 -4.453 1.00 89.00 93 THR A C 1
ATOM 739 O O . THR A 1 93 ? -1.026 14.270 -4.704 1.00 89.00 93 THR A O 1
ATOM 742 N N . GLU A 1 94 ? -1.750 16.262 -5.428 1.00 89.81 94 GLU A N 1
ATOM 743 C CA . GLU A 1 94 ? -1.606 15.916 -6.855 1.00 89.81 94 GLU A CA 1
ATOM 744 C C . GLU A 1 94 ? -0.169 15.507 -7.222 1.00 89.81 94 GLU A C 1
ATOM 746 O O . GLU A 1 94 ? 0.046 14.610 -8.036 1.00 89.81 94 GLU A O 1
ATOM 751 N N . ALA A 1 95 ? 0.831 16.113 -6.573 1.00 90.88 95 ALA A N 1
ATOM 752 C CA . ALA A 1 95 ? 2.231 15.745 -6.756 1.00 90.88 95 ALA A CA 1
ATOM 753 C C . ALA A 1 95 ? 2.526 14.322 -6.245 1.00 90.88 95 ALA A C 1
ATOM 755 O O . ALA A 1 95 ? 3.178 13.544 -6.944 1.00 90.88 95 ALA A O 1
ATOM 756 N N . ASP A 1 96 ? 2.015 13.962 -5.062 1.00 90.75 96 ASP A N 1
ATOM 757 C CA . ASP A 1 96 ? 2.168 12.613 -4.502 1.00 90.75 96 ASP A CA 1
ATOM 758 C C . ASP A 1 96 ? 1.393 11.574 -5.324 1.00 90.75 96 ASP A C 1
ATOM 760 O O . ASP A 1 96 ? 1.916 10.493 -5.599 1.00 90.75 96 ASP A O 1
ATOM 764 N N . LYS A 1 97 ? 0.178 11.918 -5.777 1.00 92.94 97 LYS A N 1
ATOM 765 C CA . LYS A 1 97 ? -0.638 11.090 -6.677 1.00 92.94 97 LYS A CA 1
ATOM 766 C C . LYS A 1 97 ? 0.123 10.794 -7.970 1.00 92.94 97 LYS A C 1
ATOM 768 O O . LYS A 1 97 ? 0.253 9.631 -8.353 1.00 92.94 97 LYS A O 1
ATOM 773 N N . TYR A 1 98 ? 0.685 11.819 -8.611 1.00 94.31 98 TY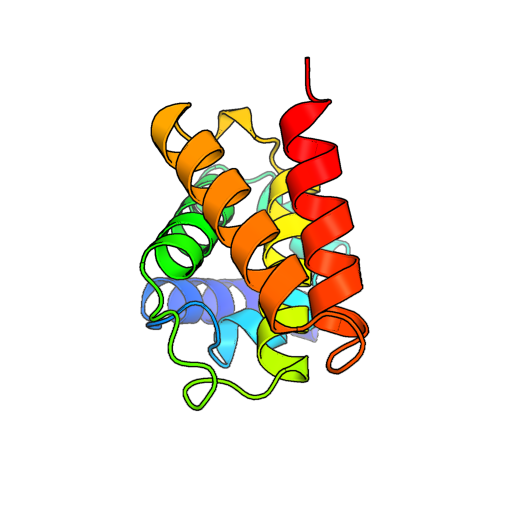R A N 1
ATOM 774 C CA . TYR A 1 98 ? 1.480 11.656 -9.828 1.00 94.31 98 TYR A CA 1
ATOM 775 C C . TYR A 1 98 ? 2.733 10.801 -9.592 1.00 94.31 98 TYR A C 1
ATOM 777 O O . TYR A 1 98 ? 2.998 9.865 -10.350 1.00 94.31 98 TYR A O 1
ATOM 785 N N . ALA A 1 99 ? 3.484 11.067 -8.518 1.00 94.94 99 ALA A N 1
ATOM 786 C CA . ALA A 1 99 ? 4.668 10.283 -8.171 1.00 94.94 99 ALA A CA 1
ATOM 787 C C . ALA A 1 99 ? 4.327 8.802 -7.937 1.00 94.94 99 ALA A C 1
ATOM 789 O O . ALA A 1 99 ? 5.056 7.913 -8.387 1.00 94.94 99 ALA A O 1
ATOM 790 N N . LEU A 1 100 ? 3.191 8.528 -7.292 1.00 94.81 100 LEU A N 1
ATOM 791 C CA . LEU A 1 100 ? 2.701 7.174 -7.070 1.00 94.81 100 LEU A CA 1
ATOM 792 C C . LEU A 1 100 ? 2.314 6.473 -8.381 1.00 94.81 100 LEU A C 1
ATOM 794 O O . LEU A 1 100 ? 2.676 5.312 -8.569 1.00 94.81 100 LEU A O 1
ATOM 798 N N . ILE A 1 101 ? 1.647 7.168 -9.308 1.00 95.81 101 ILE A N 1
ATOM 799 C CA . ILE A 1 101 ? 1.323 6.633 -10.644 1.00 95.81 101 ILE A CA 1
ATOM 800 C C . ILE A 1 101 ? 2.605 6.257 -11.396 1.00 95.81 101 ILE A C 1
ATOM 802 O O . ILE A 1 101 ? 2.707 5.151 -11.933 1.00 95.81 101 ILE A O 1
ATOM 806 N N . VAL A 1 102 ? 3.607 7.143 -11.406 1.00 96.00 102 VAL A N 1
ATOM 807 C CA . VAL A 1 102 ? 4.903 6.883 -12.054 1.00 96.00 102 VAL A CA 1
ATOM 808 C C . VAL A 1 102 ? 5.577 5.653 -11.442 1.00 96.00 102 VAL A C 1
ATOM 810 O O . VAL A 1 102 ? 6.015 4.765 -12.180 1.00 96.00 102 VAL A O 1
ATOM 813 N N . LYS A 1 103 ? 5.597 5.551 -10.107 1.00 95.00 103 LYS A N 1
ATOM 814 C CA . LYS A 1 103 ? 6.162 4.400 -9.388 1.00 95.00 103 LYS A CA 1
ATOM 815 C C . LYS A 1 103 ? 5.446 3.094 -9.743 1.00 95.00 103 LYS A C 1
ATOM 817 O O . LYS A 1 103 ? 6.096 2.105 -10.076 1.00 95.00 103 LYS A O 1
ATOM 822 N N . ALA A 1 104 ? 4.113 3.103 -9.741 1.00 95.06 104 ALA A N 1
ATOM 823 C CA . ALA A 1 104 ? 3.289 1.943 -10.066 1.00 95.06 104 ALA A CA 1
ATOM 824 C C . ALA A 1 104 ? 3.513 1.452 -11.505 1.00 95.06 104 ALA A C 1
ATOM 826 O O . ALA A 1 104 ? 3.660 0.250 -11.732 1.00 95.06 104 ALA A O 1
ATOM 827 N N . LYS A 1 105 ? 3.598 2.368 -12.480 1.00 96.12 105 LYS A N 1
ATOM 828 C CA . LYS A 1 105 ? 3.899 2.033 -13.884 1.00 96.12 105 LYS A CA 1
ATOM 829 C C . LYS A 1 105 ? 5.303 1.460 -14.058 1.00 96.12 105 LYS A C 1
ATOM 831 O O . LYS A 1 105 ? 5.493 0.503 -14.815 1.00 96.12 105 LYS A O 1
ATOM 836 N N . HIS A 1 106 ? 6.281 2.028 -13.353 1.00 93.69 106 HIS A N 1
ATOM 837 C CA . HIS A 1 106 ? 7.649 1.523 -13.372 1.00 93.69 106 HIS A CA 1
ATOM 838 C C . HIS A 1 106 ? 7.705 0.082 -12.850 1.00 93.69 106 HIS A C 1
ATOM 840 O O . HIS A 1 106 ? 8.176 -0.806 -13.558 1.00 93.69 106 HIS A O 1
ATOM 846 N N . TRP A 1 107 ? 7.140 -0.182 -11.671 1.00 92.19 107 TRP A N 1
ATOM 847 C CA . TRP A 1 107 ? 7.154 -1.520 -11.071 1.00 92.19 107 TRP A CA 1
ATOM 848 C C . TRP A 1 107 ? 6.307 -2.537 -11.823 1.00 92.19 107 TRP A C 1
ATOM 850 O O . TRP A 1 107 ? 6.723 -3.684 -11.952 1.00 92.19 107 TRP A O 1
ATOM 860 N N . TYR A 1 108 ? 5.175 -2.125 -12.397 1.00 93.25 108 TYR A N 1
ATOM 861 C CA . TYR A 1 108 ? 4.441 -2.963 -13.345 1.00 93.25 108 TYR A CA 1
ATOM 862 C C . TYR A 1 108 ? 5.349 -3.449 -14.483 1.00 93.25 108 TYR A C 1
ATOM 864 O O . TYR A 1 108 ? 5.347 -4.629 -14.813 1.00 93.25 108 TYR A O 1
ATOM 872 N N . THR A 1 109 ? 6.163 -2.554 -15.048 1.00 92.81 109 THR A N 1
ATOM 873 C CA . THR A 1 109 ? 7.077 -2.893 -16.147 1.00 92.81 109 THR A CA 1
ATOM 874 C C . THR A 1 109 ? 8.209 -3.813 -15.686 1.00 92.81 109 THR A C 1
ATOM 876 O O . THR A 1 109 ? 8.520 -4.779 -16.378 1.00 92.81 109 THR A O 1
ATOM 879 N N . VAL A 1 110 ? 8.802 -3.538 -14.520 1.00 89.69 110 VAL A N 1
ATOM 880 C CA . VAL A 1 110 ? 9.909 -4.326 -13.945 1.00 89.69 110 VAL A CA 1
ATOM 881 C C . VAL A 1 110 ? 9.482 -5.759 -13.616 1.00 89.69 110 VAL A C 1
ATOM 883 O O . VAL A 1 110 ? 10.219 -6.698 -13.906 1.00 89.69 110 VAL A O 1
ATOM 886 N N . TYR A 1 111 ? 8.295 -5.937 -13.035 1.00 88.62 111 TYR A N 1
ATOM 887 C CA . TYR A 1 111 ? 7.812 -7.237 -12.555 1.00 88.62 111 TYR A CA 1
ATOM 888 C C . TYR A 1 111 ? 6.866 -7.954 -13.524 1.00 88.62 111 TYR A C 1
ATOM 890 O O . TYR A 1 111 ? 6.249 -8.966 -13.170 1.00 88.62 111 TYR A O 1
ATOM 898 N N . ARG A 1 112 ? 6.748 -7.444 -14.752 1.00 90.25 112 ARG A N 1
ATOM 899 C CA . ARG A 1 112 ? 5.869 -8.012 -15.770 1.00 90.25 112 ARG A CA 1
ATOM 900 C C . ARG A 1 112 ? 6.246 -9.460 -16.065 1.00 90.25 112 ARG A C 1
ATOM 902 O O . ARG A 1 112 ? 7.377 -9.749 -16.455 1.00 90.25 112 ARG A O 1
ATOM 909 N N . GLY A 1 113 ? 5.287 -10.369 -15.912 1.00 87.00 113 GLY A N 1
ATOM 910 C CA . GLY A 1 113 ? 5.480 -11.797 -16.177 1.00 87.00 113 GLY A CA 1
ATOM 911 C C . GLY A 1 113 ? 6.317 -12.549 -15.133 1.00 87.00 113 GLY A C 1
ATOM 912 O O . GLY A 1 113 ? 6.517 -13.751 -15.293 1.00 87.00 113 GLY A O 1
ATOM 913 N N . THR A 1 114 ? 6.782 -11.887 -14.068 1.00 83.81 114 THR A N 1
ATOM 914 C CA . THR A 1 114 ? 7.561 -12.513 -12.982 1.00 83.81 114 THR A CA 1
ATOM 915 C C . THR A 1 114 ? 6.858 -12.448 -11.628 1.00 83.81 114 THR A C 1
ATOM 917 O O . THR A 1 114 ? 7.040 -13.349 -10.811 1.00 83.81 114 THR A O 1
ATOM 920 N N . GLY A 1 115 ? 6.012 -11.440 -11.392 1.00 84.00 115 GLY A N 1
ATOM 921 C CA . GLY A 1 115 ? 5.264 -11.276 -10.146 1.00 84.00 115 GLY A CA 1
ATOM 922 C C . GLY A 1 115 ? 3.793 -10.952 -10.392 1.00 84.00 115 GLY A C 1
ATOM 923 O O . GLY A 1 115 ? 3.408 -9.787 -10.395 1.00 84.00 115 GLY A O 1
ATOM 924 N N . TYR A 1 116 ? 2.948 -11.977 -10.540 1.00 86.19 116 TYR A N 1
ATOM 925 C CA . TYR A 1 116 ? 1.520 -11.809 -10.863 1.00 86.19 116 TYR A CA 1
ATOM 926 C C . TYR A 1 116 ? 0.778 -10.884 -9.883 1.00 86.19 116 TYR A C 1
ATOM 928 O O . TYR A 1 116 ? -0.037 -10.056 -10.294 1.00 86.19 116 TYR A O 1
ATOM 936 N N . GLN A 1 117 ? 1.073 -10.990 -8.582 1.00 88.62 117 GLN A N 1
ATOM 937 C CA . GLN A 1 117 ? 0.414 -10.167 -7.567 1.00 88.62 117 GLN A CA 1
ATOM 938 C C . GLN A 1 117 ? 0.817 -8.692 -7.669 1.00 88.62 117 GLN A C 1
ATOM 940 O O . GLN A 1 117 ? -0.061 -7.831 -7.658 1.00 88.62 117 GLN A O 1
ATOM 945 N N . ILE A 1 118 ? 2.114 -8.387 -7.790 1.00 91.69 118 ILE A N 1
ATOM 946 C CA . ILE A 1 118 ? 2.576 -7.000 -7.934 1.00 91.69 118 ILE A CA 1
ATOM 947 C C . ILE A 1 118 ? 2.114 -6.403 -9.263 1.00 91.69 118 ILE A C 1
ATOM 949 O O . ILE A 1 118 ? 1.605 -5.286 -9.276 1.00 91.69 118 ILE A O 1
ATOM 953 N N . GLU A 1 119 ? 2.169 -7.170 -10.351 1.00 92.69 119 GLU A N 1
ATOM 954 C CA . GLU A 1 119 ? 1.684 -6.750 -11.665 1.00 92.69 119 GLU A CA 1
ATOM 955 C C . GLU A 1 119 ? 0.199 -6.350 -11.605 1.00 92.69 119 GLU A C 1
ATOM 957 O O . GLU A 1 119 ? -0.173 -5.224 -11.953 1.00 92.69 119 GLU A O 1
ATOM 962 N N . GLY A 1 120 ? -0.648 -7.241 -11.077 1.00 92.50 120 GLY A N 1
ATOM 963 C CA . GLY A 1 120 ? -2.085 -7.009 -10.969 1.00 92.50 120 GLY A CA 1
ATOM 964 C C . GLY A 1 120 ? -2.465 -5.911 -9.972 1.00 92.50 120 GLY A C 1
ATOM 965 O O . GLY A 1 120 ? -3.466 -5.220 -10.174 1.00 92.50 120 GLY A O 1
ATOM 966 N N . SER A 1 121 ? -1.711 -5.734 -8.887 1.00 93.06 121 SER A N 1
ATOM 967 C CA . SER A 1 121 ? -1.963 -4.654 -7.925 1.00 93.06 121 SER A CA 1
ATOM 968 C C . SER A 1 121 ? -1.512 -3.290 -8.460 1.00 93.06 121 SER A C 1
ATOM 970 O O . SER A 1 121 ? -2.234 -2.312 -8.278 1.00 93.06 121 SER A O 1
ATOM 972 N N . CYS A 1 122 ? -0.393 -3.216 -9.192 1.00 94.56 122 CYS A N 1
ATOM 973 C CA . CYS A 1 122 ? 0.049 -1.990 -9.860 1.00 94.56 122 CYS A CA 1
ATOM 974 C C . CYS A 1 122 ? -0.968 -1.508 -10.899 1.00 94.56 122 CYS A C 1
ATOM 976 O O . CYS A 1 122 ? -1.362 -0.344 -10.840 1.00 94.56 122 CYS A O 1
ATOM 978 N N . ILE A 1 123 ? -1.428 -2.393 -11.801 1.00 94.81 123 ILE A N 1
ATOM 979 C CA . ILE A 1 123 ? -2.427 -2.042 -12.830 1.00 94.81 123 ILE A CA 1
ATOM 980 C C . ILE A 1 123 ? -3.693 -1.474 -12.199 1.00 94.81 123 ILE A C 1
ATOM 982 O O . ILE A 1 123 ? -4.192 -0.440 -12.637 1.00 94.81 123 ILE A O 1
ATOM 986 N N . ARG A 1 124 ? -4.208 -2.141 -11.162 1.00 94.31 124 ARG A N 1
ATOM 987 C CA . ARG A 1 124 ? -5.410 -1.680 -10.460 1.00 94.31 124 ARG A CA 1
ATOM 988 C C . ARG A 1 124 ? -5.200 -0.310 -9.826 1.00 94.31 124 ARG A C 1
ATOM 990 O O . ARG A 1 124 ? -6.068 0.545 -9.956 1.00 94.31 124 ARG A O 1
ATOM 997 N N . LEU A 1 125 ? -4.045 -0.090 -9.196 1.00 94.94 125 LEU A N 1
ATOM 998 C CA . LEU A 1 125 ? -3.737 1.171 -8.532 1.00 94.94 125 LEU A CA 1
ATOM 999 C C . LEU A 1 125 ? -3.633 2.339 -9.518 1.00 94.94 125 LEU A C 1
ATOM 1001 O O . LEU A 1 125 ? -4.368 3.311 -9.363 1.00 94.94 125 LEU A O 1
ATOM 1005 N N . PHE A 1 126 ? -2.747 2.272 -10.520 1.00 94.31 126 PHE A N 1
ATOM 1006 C CA . PHE A 1 126 ? -2.603 3.405 -11.443 1.00 94.31 126 PHE A CA 1
ATOM 1007 C C . PHE A 1 126 ? -3.840 3.567 -12.328 1.00 94.31 126 PHE A C 1
ATOM 1009 O O . PHE A 1 126 ? -4.247 4.695 -12.574 1.00 94.31 126 PHE A O 1
ATOM 1016 N N . GLY A 1 127 ? -4.488 2.468 -12.727 1.00 94.56 127 GLY A N 1
ATOM 1017 C CA . GLY A 1 127 ? -5.727 2.526 -13.496 1.00 94.56 127 GLY A CA 1
ATOM 1018 C C . GLY A 1 127 ? -6.846 3.223 -12.726 1.00 94.56 127 GLY A C 1
ATOM 1019 O O . GLY A 1 127 ? -7.581 4.010 -13.306 1.00 94.56 127 GLY A O 1
ATOM 1020 N N . TYR A 1 128 ? -6.961 2.996 -11.418 1.00 93.88 128 TYR A N 1
ATOM 1021 C CA . TYR A 1 128 ? -7.923 3.720 -10.591 1.00 93.88 128 TYR A CA 1
ATOM 1022 C C . TYR A 1 128 ? -7.551 5.201 -10.449 1.00 93.88 128 TYR A C 1
ATOM 1024 O O . TYR A 1 128 ? -8.373 6.066 -10.718 1.00 93.88 128 TYR A O 1
ATOM 1032 N N . LEU A 1 129 ? -6.297 5.508 -10.100 1.00 92.81 129 LEU A N 1
ATOM 1033 C CA . LEU A 1 129 ? -5.853 6.889 -9.875 1.00 92.81 129 LEU A CA 1
ATOM 1034 C C . LEU A 1 129 ? -5.930 7.775 -11.129 1.00 92.81 129 LEU A C 1
ATOM 1036 O O . LEU A 1 129 ? -6.120 8.983 -10.997 1.00 92.81 129 LEU A O 1
ATOM 1040 N N . GLU A 1 130 ? -5.764 7.203 -12.322 1.00 92.56 130 GLU A N 1
ATOM 1041 C CA . GLU A 1 130 ? -5.866 7.926 -13.597 1.00 92.56 130 GLU A CA 1
ATOM 1042 C C . GLU A 1 130 ? -7.309 8.175 -14.048 1.00 92.56 130 GLU A C 1
ATOM 1044 O O . GLU A 1 130 ? -7.532 9.118 -14.798 1.00 92.56 130 GLU A O 1
ATOM 1049 N N . ASN A 1 131 ? -8.266 7.352 -13.605 1.00 86.56 131 ASN A N 1
ATOM 1050 C CA . ASN A 1 131 ? -9.675 7.445 -14.006 1.00 86.56 131 ASN A CA 1
ATOM 1051 C C . ASN A 1 131 ? -10.590 8.057 -12.928 1.00 86.56 131 ASN A C 1
ATOM 1053 O O . ASN A 1 131 ? -11.777 8.234 -13.190 1.00 86.56 131 ASN A O 1
ATOM 1057 N N . ASP A 1 132 ? -10.074 8.343 -11.728 1.00 66.50 132 ASP A N 1
ATOM 1058 C CA . ASP A 1 132 ? -10.788 9.098 -10.688 1.00 66.50 132 ASP A CA 1
ATOM 1059 C C . ASP A 1 132 ? -10.815 10.593 -11.094 1.00 66.50 132 ASP A C 1
ATOM 1061 O O . ASP A 1 132 ? -9.964 11.382 -10.660 1.00 66.50 132 ASP A O 1
ATOM 1065 N N . GLU A 1 133 ? -11.739 10.933 -12.006 1.00 46.94 133 GLU A N 1
ATOM 1066 C CA . GLU A 1 133 ? -12.234 12.291 -12.323 1.00 46.94 133 GLU A CA 1
ATOM 1067 C C . GLU A 1 133 ? -13.561 12.576 -11.602 1.00 46.94 133 GLU A C 1
ATOM 1069 O O . GLU A 1 133 ? -14.505 11.758 -11.725 1.00 46.94 133 GLU A O 1
#

Sequence (133 aa):
SEFAAKYLPQLVNQFHTSEGPVNTAMTLLNNISDTSYFLRYLRLPEAQTLVNIQARRTVLSSDSVDSFRYDDLGAAFQFLFTLVLLQGPHCMTEADKYALIVKAKHWYTVYRGTGYQIEGSCIRLFGYLENDE

Secondary structure (DSSP, 8-state):
-HHHHHHHHHHHHHHHH--SSS-HHHHHHHHTTTSHHHHHHTTSGGGGHHHHHHHHHHHTS---GGGS-HHHHHHHHHHHHHHHHHH-GGGS-HHHHHHHHHHHHHHHHHTTTT-HHHHHHHHHHHHHHHH--

pLDDT: mean 89.05, std 8.09, range [46.94, 96.12]